Protein AF-A0A6C0DDB7-F1 (afdb_monomer_lite)

Secondary structure (DSSP, 8-state):
-PPPPP---------------------------------SB-TTTTSTT--TTGGG-SSB-----TTS--TT--SB-TTGGGT---SGGG-SSB---GGGSTTTT-SB-TTTTSTT--TTGGG-SSB---------

Foldseek 3Di:
DDDDDDDDDDDDPPPDDDDDDDDDDDDDDPPVPPPPQAPAADPQQPPPVHDPCPPVDSHDNDDPPPPDDDPQAVAADPCLLVVRDPCPPVDSHDNDDLVPPPQFQPAADPQCPPPVHDPCPPSDSHHDPDPPPPDD

pLDDT: mean 71.55, std 15.81, range [41.84, 92.19]

Structure (mmCIF, N/CA/C/O backbone):
data_AF-A0A6C0DDB7-F1
#
_entry.id   AF-A0A6C0DDB7-F1
#
loop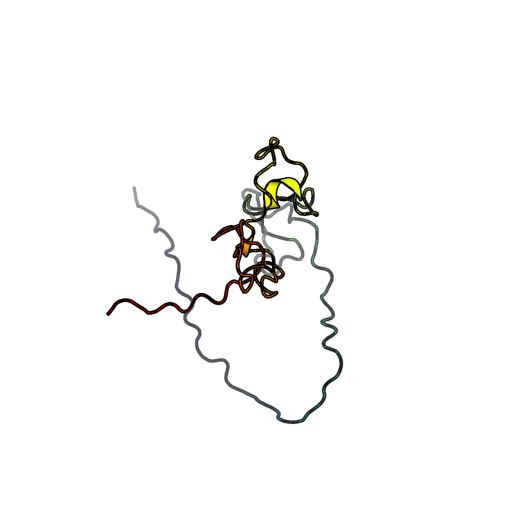_
_atom_site.group_PDB
_atom_site.id
_atom_site.type_symbol
_atom_site.label_atom_id
_atom_site.label_alt_id
_atom_site.label_comp_id
_atom_site.label_asym_id
_atom_site.label_entity_id
_atom_site.label_seq_id
_atom_site.pdbx_PDB_ins_code
_atom_site.Cartn_x
_atom_site.Cartn_y
_atom_site.Cartn_z
_atom_site.occupancy
_atom_site.B_iso_or_equiv
_atom_site.auth_seq_id
_atom_site.auth_comp_id
_atom_site.auth_asym_id
_atom_site.auth_atom_id
_atom_site.pdbx_PDB_model_num
ATOM 1 N N . MET A 1 1 ? 5.239 13.673 -49.899 1.00 48.09 1 MET A N 1
ATOM 2 C CA . MET A 1 1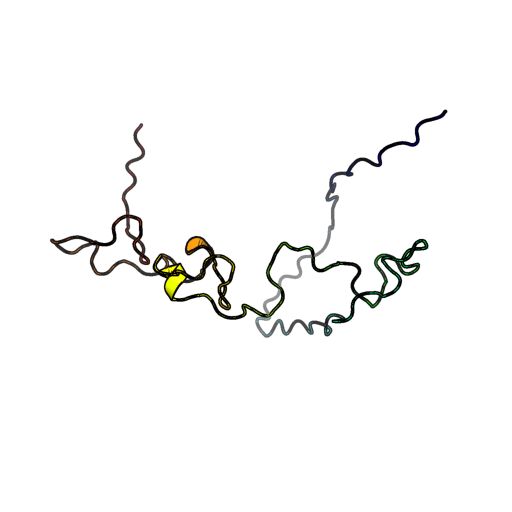 ? 5.575 13.505 -48.469 1.00 48.09 1 MET A CA 1
ATOM 3 C C . MET A 1 1 ? 4.311 13.029 -47.778 1.00 48.09 1 MET A C 1
ATOM 5 O O . MET A 1 1 ? 3.490 13.844 -47.383 1.00 48.09 1 MET A O 1
ATOM 9 N N . SER A 1 2 ? 4.079 11.718 -47.799 1.00 43.31 2 SER A N 1
ATOM 10 C CA . SER A 1 2 ? 2.786 11.128 -47.444 1.00 43.31 2 SER A CA 1
ATOM 11 C C . SER A 1 2 ? 2.835 10.594 -46.019 1.00 43.31 2 SER A C 1
ATOM 13 O O . SER A 1 2 ? 3.618 9.699 -45.710 1.00 43.31 2 SER A O 1
ATOM 15 N N . SER A 1 3 ? 2.016 11.192 -45.163 1.00 48.66 3 SER A N 1
ATOM 16 C CA . SER A 1 3 ? 1.798 10.832 -43.765 1.00 48.66 3 SER A CA 1
ATOM 17 C C . SER A 1 3 ? 1.330 9.380 -43.623 1.00 48.66 3 SER A C 1
ATOM 19 O O . SER A 1 3 ? 0.359 8.978 -44.262 1.00 48.66 3 SER A O 1
ATOM 21 N N . ALA A 1 4 ? 1.985 8.601 -42.759 1.00 50.72 4 ALA A N 1
ATOM 22 C CA . ALA A 1 4 ? 1.504 7.287 -42.331 1.00 50.72 4 ALA A CA 1
ATOM 23 C C . ALA A 1 4 ? 0.579 7.430 -41.099 1.00 50.72 4 ALA A C 1
ATOM 25 O O . ALA A 1 4 ? 0.812 8.307 -40.261 1.00 50.72 4 ALA A O 1
ATOM 26 N N . PRO A 1 5 ? -0.483 6.614 -40.967 1.00 46.81 5 PRO A N 1
ATOM 27 C CA . PRO A 1 5 ? -1.536 6.845 -39.982 1.00 46.81 5 PRO A CA 1
ATOM 28 C C . PRO A 1 5 ? -1.131 6.429 -38.559 1.00 46.81 5 PRO A C 1
ATOM 30 O O . PRO A 1 5 ? -0.554 5.364 -38.338 1.00 46.81 5 PRO A O 1
ATOM 33 N N . ARG A 1 6 ? -1.525 7.243 -37.569 1.00 53.00 6 ARG A N 1
ATOM 34 C CA . ARG A 1 6 ? -1.568 6.851 -36.151 1.00 53.00 6 ARG A CA 1
ATOM 35 C C . ARG A 1 6 ? -2.555 5.693 -35.993 1.00 53.00 6 ARG A C 1
ATOM 37 O O . ARG A 1 6 ? -3.743 5.864 -36.254 1.00 53.00 6 ARG A O 1
ATOM 44 N N . ARG A 1 7 ? -2.087 4.534 -35.523 1.00 54.19 7 ARG A N 1
ATOM 45 C CA . ARG A 1 7 ? -2.983 3.478 -35.034 1.00 54.19 7 ARG A CA 1
ATOM 46 C C . ARG A 1 7 ? -3.637 3.966 -33.743 1.00 54.19 7 ARG A C 1
ATOM 48 O O . ARG A 1 7 ? -2.971 4.183 -32.736 1.00 54.19 7 ARG A O 1
ATOM 55 N N . THR A 1 8 ? -4.937 4.213 -33.826 1.00 52.62 8 THR A N 1
ATOM 56 C CA . THR A 1 8 ? -5.807 4.571 -32.712 1.00 52.62 8 THR A CA 1
ATOM 57 C C . THR A 1 8 ? -6.034 3.361 -31.810 1.00 52.62 8 THR A C 1
ATOM 59 O O . THR A 1 8 ? -6.086 2.218 -32.265 1.00 52.62 8 THR A O 1
ATOM 62 N N . ASN A 1 9 ? -6.152 3.628 -30.511 1.00 52.53 9 ASN A N 1
ATOM 63 C CA . ASN A 1 9 ? -6.447 2.642 -29.481 1.00 52.53 9 ASN A CA 1
ATOM 64 C C . ASN A 1 9 ? -7.860 2.082 -29.724 1.00 52.53 9 ASN A C 1
ATOM 66 O O . ASN A 1 9 ? -8.855 2.780 -29.509 1.00 52.53 9 ASN A O 1
ATOM 70 N N . ALA A 1 10 ? -7.962 0.851 -30.225 1.00 47.03 10 ALA A N 1
ATOM 71 C CA . ALA A 1 10 ? -9.245 0.193 -30.419 1.00 47.03 10 ALA A CA 1
ATOM 72 C C . ALA A 1 10 ? -9.770 -0.288 -29.060 1.00 47.03 10 ALA A C 1
ATOM 74 O O . ALA A 1 10 ? -9.176 -1.146 -28.411 1.00 47.03 10 ALA A O 1
ATOM 75 N N . ARG A 1 11 ? -10.886 0.311 -28.633 1.00 48.03 11 ARG A N 1
ATOM 76 C CA . ARG A 1 11 ? -11.673 -0.082 -27.461 1.00 48.03 11 ARG A CA 1
ATOM 77 C C . ARG A 1 11 ? -11.944 -1.590 -27.478 1.00 48.03 11 ARG A C 1
ATOM 79 O O . ARG A 1 11 ? -12.408 -2.122 -28.486 1.00 48.03 11 ARG A O 1
ATOM 86 N N . HIS A 1 12 ? -11.723 -2.246 -26.339 1.00 50.88 12 HIS A N 1
ATOM 87 C CA . HIS A 1 12 ? -12.228 -3.591 -26.081 1.00 50.88 12 HIS A CA 1
ATOM 88 C C . HIS A 1 12 ? -13.754 -3.602 -26.234 1.00 50.88 12 HIS A C 1
ATOM 90 O O . HIS A 1 12 ? -14.480 -3.048 -25.413 1.00 50.88 12 HIS A O 1
ATOM 96 N N . GLN A 1 13 ? -14.231 -4.244 -27.295 1.00 43.03 13 GLN A N 1
ATOM 97 C CA . GLN A 1 13 ? -15.606 -4.707 -27.410 1.00 43.03 13 GLN A CA 1
ATOM 98 C C . GLN A 1 13 ? -15.628 -6.126 -26.845 1.00 43.03 13 GLN A C 1
ATOM 100 O O . GLN A 1 13 ? -15.265 -7.079 -27.534 1.00 43.03 13 GLN A O 1
ATOM 105 N N . THR A 1 14 ? -15.993 -6.276 -25.571 1.00 58.81 14 THR A N 1
ATOM 106 C CA . THR A 1 14 ? -16.221 -7.591 -24.963 1.00 58.81 14 THR A CA 1
ATOM 107 C C . THR A 1 14 ? -17.498 -8.177 -25.549 1.00 58.81 14 THR A C 1
ATOM 109 O O . THR A 1 14 ? -18.596 -7.942 -25.048 1.00 58.81 14 THR A O 1
ATOM 112 N N . SER A 1 15 ? -17.351 -8.911 -26.646 1.00 50.28 15 SER A N 1
ATOM 113 C CA . SER A 1 15 ? -18.430 -9.691 -27.241 1.00 50.28 15 SER A CA 1
ATOM 114 C C . SER A 1 15 ? -18.341 -11.127 -26.729 1.00 50.28 15 SER A C 1
ATOM 116 O O . SER A 1 15 ? -17.414 -11.851 -27.071 1.00 50.28 15 SER A O 1
ATOM 118 N N . GLY A 1 16 ? -19.298 -11.484 -25.869 1.00 52.59 16 GLY A N 1
ATOM 119 C CA . GLY A 1 16 ? -19.856 -12.825 -25.662 1.00 52.59 16 GLY A CA 1
ATOM 120 C C . GLY A 1 16 ? -18.909 -14.025 -25.583 1.00 52.59 16 GLY A C 1
ATOM 121 O O . GLY A 1 16 ? -18.708 -14.714 -26.577 1.00 52.59 16 GLY A O 1
ATOM 122 N N . PHE A 1 17 ? -18.508 -14.397 -24.364 1.00 55.25 17 PHE A N 1
ATOM 123 C CA . PHE A 1 17 ? -18.284 -15.807 -24.034 1.00 55.25 17 PHE A CA 1
ATOM 124 C C . PHE A 1 17 ? -19.555 -16.359 -23.390 1.00 55.25 17 PHE A C 1
ATOM 126 O O . PHE A 1 17 ? -19.831 -16.136 -22.214 1.00 55.25 17 PHE A O 1
ATOM 133 N N . ASN A 1 18 ? -20.355 -17.042 -24.205 1.00 53.59 18 ASN A N 1
ATOM 134 C CA . ASN A 1 18 ? -21.429 -17.907 -23.740 1.00 53.59 18 ASN A CA 1
ATOM 135 C C . ASN A 1 18 ? -20.852 -19.258 -23.288 1.00 53.59 18 ASN A C 1
ATOM 137 O O . ASN A 1 18 ? -19.970 -19.800 -23.957 1.00 53.59 18 ASN A O 1
ATOM 141 N N . THR A 1 19 ? -21.517 -19.852 -22.287 1.00 50.16 19 THR A N 1
ATOM 142 C CA . THR A 1 19 ? -21.485 -21.282 -21.880 1.00 50.16 19 THR A CA 1
ATOM 143 C C . THR A 1 19 ? -20.321 -21.650 -20.938 1.00 50.16 19 THR A C 1
ATOM 145 O O . THR A 1 19 ? -19.169 -21.425 -21.272 1.00 50.16 19 THR A O 1
ATOM 148 N N . ALA A 1 20 ? -20.484 -22.227 -19.741 1.00 45.38 20 ALA A N 1
ATOM 149 C CA . ALA A 1 20 ? -21.617 -22.837 -19.045 1.00 45.38 20 ALA A CA 1
ATOM 150 C C . ALA A 1 20 ? -21.439 -22.689 -17.518 1.00 45.38 20 ALA A C 1
ATOM 152 O O . ALA A 1 20 ? -20.339 -22.876 -16.999 1.00 45.38 20 ALA A O 1
ATOM 153 N N . HIS A 1 21 ? -22.527 -22.437 -16.788 1.00 50.03 21 HIS A N 1
ATOM 154 C CA . HIS A 1 21 ? -22.589 -22.690 -15.347 1.00 50.03 21 HIS A CA 1
ATOM 155 C C . HIS A 1 21 ? -22.917 -24.173 -15.129 1.00 50.03 21 HIS A C 1
ATOM 157 O O . HIS A 1 21 ? -24.019 -24.612 -15.450 1.00 50.03 21 HIS A O 1
ATOM 163 N N . CYS A 1 22 ? -21.977 -24.937 -14.571 1.00 41.84 22 CYS A N 1
ATOM 164 C CA . CYS A 1 22 ? -22.273 -26.236 -13.971 1.00 41.84 22 CYS A CA 1
ATOM 165 C C . CYS A 1 22 ? -22.403 -26.037 -12.458 1.00 41.84 22 CYS A C 1
ATOM 167 O O . CYS A 1 22 ? -21.465 -25.593 -11.797 1.00 41.84 22 CYS A O 1
ATOM 169 N N . ASN A 1 23 ? -23.599 -26.301 -11.939 1.00 61.56 23 ASN A N 1
ATOM 170 C CA . ASN A 1 23 ? -23.997 -26.029 -10.567 1.00 61.56 23 ASN A CA 1
ATOM 171 C C . ASN A 1 23 ? -23.906 -27.319 -9.739 1.00 61.56 23 ASN A C 1
ATOM 173 O O . ASN A 1 23 ? -24.887 -28.046 -9.621 1.00 61.56 23 ASN A O 1
ATOM 177 N N . THR A 1 24 ? -22.732 -27.612 -9.179 1.00 49.78 24 THR A N 1
ATOM 178 C CA . THR A 1 24 ? -22.566 -28.626 -8.124 1.00 49.78 24 THR A CA 1
ATOM 179 C C . THR A 1 24 ? -21.436 -28.222 -7.184 1.00 49.78 24 THR A C 1
ATOM 181 O O . THR A 1 24 ? -20.305 -27.996 -7.612 1.00 49.78 24 THR A O 1
ATOM 184 N N . CYS A 1 25 ? -21.762 -28.121 -5.896 1.00 49.91 25 CYS A N 1
ATOM 185 C CA . CYS A 1 25 ? -20.853 -27.801 -4.803 1.00 49.91 25 CYS A CA 1
ATOM 186 C C . CYS A 1 25 ? -19.646 -28.752 -4.741 1.00 49.91 25 CYS A C 1
ATOM 188 O O . CYS A 1 25 ? -19.805 -29.940 -4.478 1.00 49.91 25 CYS A O 1
ATOM 190 N N . ALA A 1 26 ? -18.439 -28.200 -4.868 1.00 46.69 26 ALA A N 1
ATOM 191 C CA . ALA A 1 26 ? -17.213 -28.801 -4.351 1.00 46.69 26 ALA A CA 1
ATOM 192 C C . ALA A 1 26 ? -16.263 -27.682 -3.903 1.00 46.69 26 ALA A C 1
ATOM 194 O O . ALA A 1 26 ? -15.511 -27.096 -4.680 1.00 46.69 26 ALA A O 1
ATOM 195 N N . CYS A 1 27 ? -16.346 -27.342 -2.622 1.00 60.25 27 CYS A N 1
ATOM 196 C CA . CYS A 1 27 ? -15.459 -26.413 -1.948 1.00 60.25 27 CYS A CA 1
ATOM 197 C C . CYS A 1 27 ? -14.187 -27.127 -1.478 1.00 60.25 27 CYS A C 1
ATOM 199 O O . CYS A 1 27 ? -14.103 -27.472 -0.312 1.00 60.25 27 CYS A O 1
ATOM 201 N N . VAL A 1 28 ? -13.159 -27.303 -2.315 1.00 48.78 28 VAL A N 1
ATOM 202 C CA . VAL A 1 28 ? -11.791 -27.425 -1.773 1.00 48.78 28 VAL A CA 1
ATOM 203 C C . VAL A 1 28 ? -10.715 -27.140 -2.821 1.00 48.78 28 VAL A C 1
ATOM 205 O O . VAL A 1 28 ? -10.553 -27.866 -3.791 1.00 48.78 28 VAL A O 1
ATOM 208 N N . GLN A 1 29 ? -9.937 -26.094 -2.525 1.00 51.12 29 GLN A N 1
ATOM 209 C CA . GLN A 1 29 ? -8.577 -25.837 -3.007 1.00 51.12 29 GLN A CA 1
ATOM 210 C C . GLN A 1 29 ? -8.436 -25.391 -4.472 1.00 51.12 29 GLN A C 1
ATOM 212 O O . GLN A 1 29 ? -7.957 -26.110 -5.342 1.00 51.12 29 GLN A O 1
ATOM 217 N N . ASN A 1 30 ? -8.685 -24.094 -4.691 1.00 55.00 30 ASN A N 1
ATOM 218 C CA . ASN A 1 30 ? -8.009 -23.320 -5.737 1.00 55.00 30 ASN A CA 1
ATOM 219 C C . ASN A 1 30 ? -6.507 -23.202 -5.406 1.00 55.00 30 ASN A C 1
ATOM 221 O O . ASN A 1 30 ? -5.992 -22.123 -5.110 1.00 55.00 30 ASN A O 1
ATOM 225 N N . VAL A 1 31 ? -5.775 -24.315 -5.472 1.00 55.97 31 VAL A N 1
ATOM 226 C CA . VAL A 1 31 ? -4.343 -24.243 -5.756 1.00 55.97 31 VAL A CA 1
ATOM 227 C C . VAL A 1 31 ? -4.270 -23.938 -7.242 1.00 55.97 31 VAL A C 1
ATOM 229 O O . VAL A 1 31 ? -4.173 -24.824 -8.088 1.00 55.97 31 VAL A O 1
ATOM 232 N N . VAL A 1 32 ? -4.399 -22.654 -7.582 1.00 57.31 32 VAL A N 1
ATOM 233 C CA . VAL A 1 32 ? -3.921 -22.186 -8.874 1.00 57.31 32 VAL A CA 1
ATOM 234 C C . VAL A 1 32 ? -2.469 -22.639 -8.939 1.00 57.31 32 VAL A C 1
ATOM 236 O O . VAL A 1 32 ? -1.609 -22.091 -8.252 1.00 57.31 32 VAL A O 1
ATOM 239 N N . ASN A 1 33 ? -2.202 -23.686 -9.721 1.00 55.88 33 ASN A N 1
ATOM 240 C CA . ASN A 1 33 ? -0.865 -24.018 -10.183 1.00 55.88 33 ASN A CA 1
ATOM 241 C C . ASN A 1 33 ? -0.433 -22.841 -11.053 1.00 55.88 33 ASN A C 1
ATOM 243 O O . ASN A 1 33 ? -0.515 -22.875 -12.282 1.00 55.88 33 ASN A O 1
ATOM 247 N N . ARG A 1 34 ? -0.060 -21.738 -10.396 1.00 55.84 34 ARG A N 1
ATOM 248 C CA . ARG A 1 34 ? 0.525 -20.580 -11.039 1.00 55.84 34 ARG A CA 1
ATOM 249 C C . ARG A 1 34 ? 1.835 -21.101 -11.587 1.00 55.84 34 ARG A C 1
ATOM 251 O O . ARG A 1 34 ? 2.792 -21.293 -10.840 1.00 55.84 34 ARG A O 1
ATOM 258 N N . ARG A 1 35 ? 1.839 -21.394 -12.890 1.00 52.53 35 ARG A N 1
ATOM 259 C CA . ARG A 1 35 ? 3.066 -21.663 -13.633 1.00 52.53 35 ARG A CA 1
ATOM 260 C C . ARG A 1 35 ? 4.063 -20.574 -13.230 1.00 52.53 35 ARG A C 1
ATOM 262 O O . ARG A 1 35 ? 3.663 -19.404 -13.230 1.00 52.53 35 ARG A O 1
ATOM 269 N N . PRO A 1 36 ? 5.294 -20.929 -12.826 1.00 58.84 36 PRO A N 1
ATOM 270 C CA . PRO A 1 36 ? 6.280 -19.939 -12.429 1.00 58.84 36 PRO A CA 1
ATOM 271 C C . PRO A 1 36 ? 6.427 -18.957 -13.584 1.00 58.84 36 PRO A C 1
ATOM 273 O O . PRO A 1 36 ? 6.813 -19.335 -14.691 1.00 58.84 36 PRO A O 1
ATOM 276 N N . GLN A 1 37 ? 6.005 -17.717 -13.340 1.00 56.72 37 GLN A N 1
ATOM 277 C CA . GLN A 1 37 ? 6.028 -16.699 -14.373 1.00 56.72 37 GLN A CA 1
ATOM 278 C C . GLN A 1 37 ? 7.492 -16.463 -14.748 1.00 56.72 37 GLN A C 1
ATOM 280 O O . GLN A 1 37 ? 8.330 -16.362 -13.846 1.00 56.72 37 GLN A O 1
ATOM 285 N N . PRO A 1 38 ? 7.826 -16.393 -16.045 1.00 64.44 38 PRO A N 1
ATOM 286 C CA . PRO A 1 38 ? 9.196 -16.175 -16.476 1.00 64.44 38 PRO A CA 1
ATOM 287 C C . PRO A 1 38 ? 9.706 -14.869 -15.863 1.00 64.44 38 PRO A C 1
ATOM 289 O O . PRO A 1 38 ? 9.154 -13.799 -16.100 1.00 64.44 38 PRO A O 1
ATOM 292 N N . THR A 1 39 ? 10.731 -14.959 -15.019 1.00 66.81 39 THR A N 1
ATOM 293 C CA . THR A 1 39 ? 11.317 -13.798 -14.329 1.00 66.81 39 THR A CA 1
ATOM 294 C C . THR A 1 39 ? 12.245 -12.995 -15.237 1.00 66.81 39 THR A C 1
ATOM 296 O O . THR A 1 39 ? 12.557 -11.848 -14.937 1.00 66.81 39 THR A O 1
ATOM 299 N N . ALA A 1 40 ? 12.670 -13.586 -16.355 1.00 81.50 40 ALA A N 1
ATOM 300 C CA . ALA A 1 40 ? 13.571 -12.971 -17.314 1.00 81.50 40 ALA A CA 1
ATOM 301 C C . ALA A 1 40 ? 12.815 -12.139 -18.365 1.00 81.50 40 ALA A C 1
ATOM 303 O O . ALA A 1 40 ? 11.835 -12.593 -18.967 1.00 81.50 40 ALA A O 1
ATOM 304 N N . VAL A 1 41 ? 13.325 -10.931 -18.605 1.00 84.38 41 VAL A N 1
ATOM 305 C CA . VAL A 1 41 ? 12.881 -10.023 -19.670 1.00 84.38 41 VAL A CA 1
ATOM 306 C C . VAL A 1 41 ? 13.418 -10.512 -21.018 1.00 84.38 41 VAL A C 1
ATOM 308 O O . VAL A 1 41 ? 14.533 -11.030 -21.117 1.00 84.38 41 VAL A O 1
ATOM 311 N N . CYS A 1 42 ? 12.624 -10.372 -22.077 1.00 87.81 42 CYS A N 1
ATOM 312 C CA . CYS A 1 42 ? 13.015 -10.763 -23.424 1.00 87.81 42 CYS A CA 1
ATOM 313 C C . CYS A 1 42 ? 14.114 -9.843 -23.963 1.00 87.81 42 CYS A C 1
ATOM 315 O O . CYS A 1 42 ? 13.875 -8.677 -24.274 1.00 87.81 42 CYS A O 1
ATOM 317 N N . LYS A 1 43 ? 15.310 -10.398 -24.175 1.00 87.56 43 LYS A N 1
ATOM 318 C CA . LYS A 1 43 ? 16.456 -9.665 -24.740 1.00 87.56 43 LYS A CA 1
ATOM 319 C C . LYS A 1 43 ? 16.217 -9.077 -26.136 1.00 87.56 43 LYS A C 1
ATOM 321 O O . LYS A 1 43 ? 16.879 -8.118 -26.505 1.00 87.56 43 LYS A O 1
ATOM 326 N N . TYR A 1 44 ? 15.300 -9.653 -26.915 1.00 89.38 44 TYR A N 1
ATOM 327 C CA . TYR A 1 44 ? 15.041 -9.231 -28.296 1.00 89.38 44 TYR A CA 1
ATOM 328 C C . TYR A 1 44 ? 13.911 -8.208 -28.417 1.00 89.38 44 TYR A C 1
ATOM 330 O O . TYR A 1 44 ? 13.785 -7.573 -29.459 1.00 89.38 44 TYR A O 1
ATOM 338 N N . PHE A 1 45 ? 13.104 -8.022 -27.368 1.00 86.44 45 PHE A N 1
ATOM 339 C CA . PHE A 1 45 ? 11.924 -7.159 -27.416 1.00 86.44 45 PHE A CA 1
ATOM 340 C C . PHE A 1 45 ? 12.259 -5.697 -27.744 1.00 86.44 45 PHE A C 1
ATOM 342 O O . PHE A 1 45 ? 11.560 -5.091 -28.545 1.00 86.44 45 PHE A O 1
ATOM 349 N N . GLN A 1 46 ? 13.364 -5.172 -27.208 1.00 81.44 46 GLN A N 1
ATOM 350 C CA . GLN A 1 46 ? 13.820 -3.792 -27.437 1.00 81.44 46 GLN A CA 1
ATOM 351 C C . GLN A 1 46 ? 14.813 -3.642 -28.601 1.00 81.44 46 GLN A C 1
ATOM 353 O O . GLN A 1 46 ? 15.415 -2.585 -28.768 1.00 81.44 46 GLN A O 1
ATOM 358 N N . THR A 1 47 ? 15.058 -4.699 -29.376 1.00 85.69 47 THR A N 1
ATOM 359 C CA . THR A 1 47 ? 15.947 -4.585 -30.541 1.00 85.69 47 THR A CA 1
ATOM 360 C C . THR A 1 47 ? 15.216 -3.902 -31.693 1.00 85.69 47 THR A C 1
ATOM 362 O O . THR A 1 47 ? 13.992 -3.945 -31.749 1.00 85.69 47 THR A O 1
ATOM 365 N N . GLU A 1 48 ? 15.949 -3.318 -32.643 1.00 82.06 48 GLU A N 1
ATOM 366 C CA . GLU A 1 48 ? 15.373 -2.657 -33.831 1.00 82.06 48 GLU A CA 1
ATOM 367 C C . GLU A 1 48 ? 14.397 -3.564 -34.610 1.00 82.06 48 GLU A C 1
ATOM 369 O O . GLU A 1 48 ? 13.421 -3.098 -35.188 1.00 82.06 48 GLU A O 1
ATOM 374 N N . ASN A 1 49 ? 14.617 -4.881 -34.547 1.00 84.50 49 ASN A N 1
ATOM 375 C CA . ASN A 1 49 ? 13.774 -5.896 -35.181 1.00 84.50 49 ASN A CA 1
ATOM 376 C C . ASN A 1 49 ? 12.662 -6.459 -34.271 1.00 84.50 49 ASN A C 1
ATOM 378 O O . ASN A 1 49 ? 11.862 -7.278 -34.726 1.00 84.50 49 ASN A O 1
ATOM 382 N N . GLY A 1 50 ? 12.620 -6.061 -32.996 1.00 87.00 50 GLY A N 1
ATOM 383 C CA . GLY A 1 50 ? 11.661 -6.524 -31.995 1.00 87.00 50 GLY A CA 1
ATOM 384 C C . GLY A 1 50 ? 11.712 -8.030 -31.699 1.00 87.00 50 GLY A C 1
ATOM 385 O O . GLY A 1 50 ? 12.486 -8.806 -32.268 1.00 87.00 50 GLY A O 1
ATOM 386 N N . CYS A 1 51 ? 10.856 -8.482 -30.777 1.00 91.31 51 CYS A N 1
ATOM 387 C CA . CYS A 1 51 ? 10.689 -9.911 -30.535 1.00 91.31 51 CYS A CA 1
ATOM 388 C C . CYS A 1 51 ? 9.749 -10.530 -31.576 1.00 91.31 51 CYS A C 1
ATOM 390 O O . CYS A 1 51 ? 8.571 -10.188 -31.649 1.00 91.31 51 CYS A O 1
ATOM 392 N N . ARG A 1 52 ? 10.246 -11.526 -32.313 1.00 89.62 52 ARG A N 1
ATOM 393 C CA . ARG A 1 52 ? 9.466 -12.263 -33.323 1.00 89.62 52 ARG A CA 1
ATOM 394 C C . ARG A 1 52 ? 8.384 -13.171 -32.730 1.00 89.62 52 ARG A C 1
ATOM 396 O O . ARG A 1 52 ? 7.500 -13.607 -33.455 1.00 89.62 52 ARG A O 1
ATOM 403 N N . ASN A 1 53 ? 8.453 -13.462 -31.431 1.00 84.88 53 ASN A N 1
ATOM 404 C CA . ASN A 1 53 ? 7.522 -14.360 -30.748 1.00 84.88 53 ASN A CA 1
ATOM 405 C C . ASN A 1 53 ? 6.239 -13.658 -30.266 1.00 84.88 53 ASN A C 1
ATOM 407 O O . ASN A 1 53 ? 5.340 -14.348 -29.788 1.00 84.88 53 ASN A O 1
ATOM 411 N N . GLY A 1 54 ? 6.147 -12.323 -30.372 1.00 78.12 54 GLY A N 1
ATOM 412 C CA . GLY A 1 54 ? 4.957 -11.554 -29.984 1.00 78.12 54 GLY A CA 1
ATOM 413 C C . GLY A 1 54 ? 4.457 -11.889 -28.573 1.00 78.12 54 GLY A C 1
ATOM 414 O O . GLY A 1 54 ? 5.256 -12.126 -27.666 1.00 78.12 54 GLY A O 1
ATOM 415 N N . ASP A 1 55 ? 3.139 -11.973 -28.401 1.00 79.31 55 ASP A N 1
ATOM 416 C CA . ASP A 1 55 ? 2.474 -12.340 -27.137 1.00 79.31 55 ASP A CA 1
ATOM 417 C C . ASP A 1 55 ? 2.696 -13.803 -26.718 1.00 79.31 55 ASP A C 1
ATOM 419 O O . ASP A 1 55 ? 2.428 -14.187 -25.583 1.00 79.31 55 ASP A O 1
ATOM 423 N N . SER A 1 56 ? 3.215 -14.636 -27.624 1.00 80.94 56 SER A N 1
ATOM 424 C CA . SER A 1 56 ? 3.587 -16.029 -27.340 1.00 80.94 56 SER A CA 1
ATOM 425 C C . SER A 1 56 ? 5.030 -16.168 -26.844 1.00 80.94 56 SER A C 1
ATOM 427 O O . SER A 1 56 ? 5.555 -17.279 -26.725 1.00 80.94 56 SER A O 1
ATOM 429 N N . CYS A 1 57 ? 5.717 -15.056 -26.576 1.00 83.75 57 CYS A N 1
ATOM 430 C CA . CYS A 1 57 ? 7.073 -15.093 -26.061 1.00 83.75 57 CYS A CA 1
ATOM 431 C C . CYS A 1 57 ? 7.121 -15.693 -24.650 1.00 83.75 57 CYS A C 1
ATOM 433 O O . CYS A 1 57 ? 6.390 -15.298 -23.747 1.00 83.75 57 CYS A O 1
ATOM 435 N N . ARG A 1 58 ? 8.057 -16.625 -24.434 1.00 83.75 58 ARG A N 1
ATOM 436 C CA . ARG A 1 58 ? 8.315 -17.232 -23.116 1.00 83.75 58 ARG A CA 1
ATOM 437 C C . ARG A 1 58 ? 8.941 -16.250 -22.116 1.00 83.75 58 ARG A C 1
ATOM 439 O O . ARG A 1 58 ? 9.123 -16.605 -20.959 1.00 83.75 58 ARG A O 1
ATOM 446 N N . PHE A 1 59 ? 9.336 -15.059 -22.548 1.00 85.12 59 PHE A N 1
ATOM 447 C CA . PHE A 1 59 ? 10.012 -14.054 -21.731 1.00 85.12 59 PHE A CA 1
ATOM 448 C C . PHE A 1 59 ? 9.160 -12.786 -21.661 1.00 85.12 59 PHE A C 1
ATOM 450 O O . PHE A 1 59 ? 8.398 -12.512 -22.584 1.00 85.12 59 PHE A O 1
ATOM 457 N N . LYS A 1 60 ? 9.293 -11.998 -20.588 1.00 83.31 60 LYS A N 1
ATOM 458 C CA . LYS A 1 60 ? 8.472 -10.790 -20.408 1.00 83.31 60 LYS A CA 1
ATOM 459 C C . LYS A 1 60 ? 8.820 -9.714 -21.438 1.00 83.31 60 LYS A C 1
ATOM 461 O O . LYS A 1 60 ? 10.000 -9.445 -21.666 1.00 83.31 60 LYS A O 1
ATOM 466 N N . HIS A 1 61 ? 7.798 -9.118 -22.046 1.00 83.44 61 HIS A N 1
ATOM 467 C CA . HIS A 1 61 ? 7.907 -7.959 -22.944 1.00 83.44 61 HIS A CA 1
ATOM 468 C C . HIS A 1 61 ? 7.624 -6.636 -22.232 1.00 83.44 61 HIS A C 1
ATOM 470 O O . HIS A 1 61 ? 7.787 -5.571 -22.809 1.00 83.44 61 HIS A O 1
ATOM 476 N N . ASP A 1 62 ? 7.278 -6.690 -20.953 1.00 76.06 62 ASP A N 1
ATOM 477 C CA . ASP A 1 62 ? 7.169 -5.507 -20.122 1.00 76.06 62 ASP A CA 1
ATOM 478 C C . ASP A 1 62 ? 8.567 -5.118 -19.643 1.00 76.06 62 ASP A C 1
ATOM 480 O O . ASP A 1 62 ? 9.253 -5.882 -18.951 1.00 76.06 62 ASP A O 1
ATOM 484 N N . LEU A 1 63 ? 8.995 -3.912 -20.007 1.00 64.69 63 LEU A N 1
ATOM 485 C CA . LEU A 1 63 ? 9.968 -3.211 -19.181 1.00 64.69 63 LEU A CA 1
ATOM 486 C C . LEU A 1 63 ? 9.328 -3.030 -17.802 1.00 64.69 63 LEU A C 1
ATOM 488 O O . LEU A 1 63 ? 8.102 -2.897 -17.737 1.00 64.69 63 LEU A O 1
ATOM 492 N N . PRO A 1 64 ? 10.098 -3.026 -16.701 1.00 58.19 64 PRO A N 1
ATOM 493 C CA . PRO A 1 64 ? 9.590 -2.448 -15.472 1.00 58.19 64 PRO A CA 1
ATOM 494 C C . PRO A 1 64 ? 9.293 -0.982 -15.793 1.00 58.19 64 PRO A C 1
ATOM 496 O O . PRO A 1 64 ? 10.180 -0.142 -15.731 1.00 58.19 64 PRO A O 1
ATOM 499 N N . GLN A 1 65 ? 8.071 -0.700 -16.247 1.00 54.19 65 GLN A N 1
ATOM 500 C CA . GLN A 1 65 ? 7.562 0.651 -16.292 1.00 54.19 65 GLN A CA 1
ATOM 501 C C . GLN A 1 65 ? 7.672 1.141 -14.863 1.00 54.19 65 GLN A C 1
ATOM 503 O O . GLN A 1 65 ? 7.305 0.435 -13.920 1.00 54.19 65 GLN A O 1
ATOM 508 N N . ASP A 1 66 ? 8.262 2.311 -14.734 1.00 55.47 66 ASP A N 1
ATOM 509 C CA . ASP A 1 66 ? 8.593 3.014 -13.510 1.00 55.47 66 ASP A CA 1
ATOM 510 C C . ASP A 1 66 ? 7.295 3.475 -12.822 1.00 55.47 66 ASP A C 1
ATOM 512 O O . ASP A 1 66 ? 7.045 4.659 -12.632 1.00 55.47 66 ASP A O 1
ATOM 516 N N . THR A 1 67 ? 6.395 2.539 -12.526 1.00 54.72 67 THR A N 1
ATOM 517 C CA . THR A 1 67 ? 5.072 2.790 -11.953 1.00 54.72 67 THR A CA 1
ATOM 518 C C . THR A 1 67 ? 4.746 1.896 -10.769 1.00 54.72 67 THR A C 1
ATOM 520 O O . THR A 1 67 ? 3.700 2.081 -10.162 1.00 54.72 67 THR A O 1
ATOM 523 N N . ASP A 1 68 ? 5.652 1.019 -10.344 1.00 56.66 68 ASP A N 1
ATOM 524 C CA . ASP A 1 68 ? 5.792 0.730 -8.920 1.00 56.66 68 ASP A CA 1
ATOM 525 C C . ASP A 1 68 ? 7.184 0.178 -8.638 1.00 56.66 68 ASP A C 1
ATOM 527 O O . ASP A 1 68 ? 7.750 -0.582 -9.425 1.00 56.66 68 ASP A O 1
ATOM 531 N N . SER A 1 69 ? 7.733 0.609 -7.507 1.00 55.62 69 SER A N 1
ATOM 532 C CA . SER A 1 69 ? 9.069 0.289 -7.031 1.00 55.62 69 SER A CA 1
ATOM 533 C C . SER A 1 69 ? 9.412 -1.170 -7.301 1.00 55.62 69 SER A C 1
ATOM 535 O O . SER A 1 69 ? 8.782 -2.088 -6.771 1.00 55.62 69 SER A O 1
ATOM 537 N N . GLY A 1 70 ? 10.502 -1.371 -8.043 1.00 49.12 70 GLY A N 1
ATOM 538 C CA . GLY A 1 70 ? 11.219 -2.629 -8.005 1.00 49.12 70 GLY A CA 1
ATOM 539 C C . GLY A 1 70 ? 11.393 -3.092 -6.557 1.00 49.12 70 GLY A C 1
ATOM 540 O O . GLY A 1 70 ? 11.359 -2.313 -5.603 1.00 49.12 70 GLY A O 1
ATOM 541 N N . ASN A 1 71 ? 11.512 -4.401 -6.424 1.00 55.38 71 ASN A N 1
ATOM 542 C CA . ASN A 1 71 ? 11.372 -5.231 -5.233 1.00 55.38 71 ASN A CA 1
ATOM 543 C C . ASN A 1 71 ? 12.333 -4.920 -4.045 1.00 55.38 71 ASN A C 1
ATOM 545 O O . ASN A 1 71 ? 12.657 -5.811 -3.266 1.00 55.38 71 ASN A O 1
ATOM 549 N N . TYR A 1 72 ? 12.814 -3.683 -3.900 1.00 54.25 72 TYR A N 1
ATOM 550 C CA . TYR A 1 72 ? 13.715 -3.153 -2.871 1.00 54.25 72 TYR A CA 1
ATOM 551 C C . TYR A 1 72 ? 12.969 -2.493 -1.698 1.00 54.25 72 TYR A C 1
ATOM 553 O O . TYR A 1 72 ? 13.565 -2.257 -0.653 1.00 54.25 72 TYR A O 1
ATOM 561 N N . ARG A 1 73 ? 11.662 -2.235 -1.834 1.00 65.88 73 ARG A N 1
ATOM 562 C CA . ARG A 1 73 ? 10.807 -1.661 -0.782 1.00 65.88 73 ARG A CA 1
ATOM 563 C C . ARG A 1 73 ? 9.704 -2.641 -0.379 1.00 65.88 73 ARG A C 1
ATOM 565 O O . ARG A 1 73 ? 8.529 -2.327 -0.439 1.00 65.88 73 ARG A O 1
ATOM 572 N N . THR A 1 74 ? 10.050 -3.867 0.006 1.00 68.88 74 THR A N 1
ATOM 573 C CA . THR A 1 74 ? 9.056 -4.924 0.313 1.00 68.88 74 THR A CA 1
ATOM 574 C C . THR A 1 74 ? 8.240 -4.670 1.584 1.00 68.88 74 THR A C 1
ATOM 576 O O . THR A 1 74 ? 7.199 -5.293 1.785 1.00 68.88 74 THR A O 1
ATOM 579 N N . LYS A 1 75 ? 8.711 -3.772 2.458 1.00 81.25 75 LYS A N 1
ATOM 580 C CA . LYS A 1 75 ? 8.069 -3.439 3.733 1.00 81.25 75 LYS A CA 1
ATOM 581 C C . LYS A 1 75 ? 7.583 -1.990 3.731 1.00 81.25 75 LYS A C 1
ATOM 583 O O . LYS A 1 75 ? 8.352 -1.110 3.334 1.00 81.25 75 LYS A O 1
ATOM 588 N N . PRO A 1 76 ? 6.369 -1.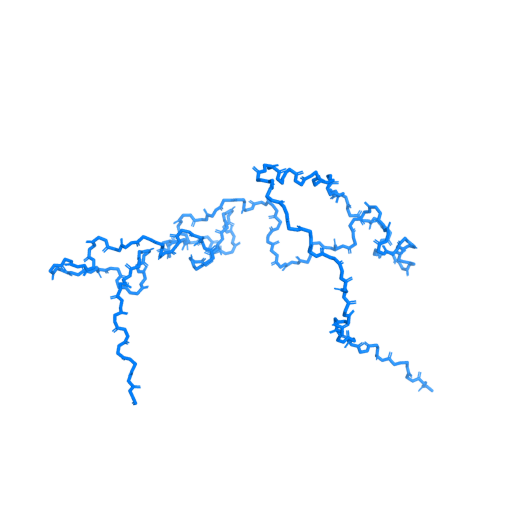718 4.238 1.00 82.88 76 PRO A N 1
ATOM 589 C CA . PRO A 1 76 ? 5.874 -0.358 4.366 1.00 82.88 76 PRO A CA 1
ATOM 590 C C . PRO A 1 76 ? 6.662 0.420 5.426 1.00 82.88 76 PRO A C 1
ATOM 592 O O . PRO A 1 76 ? 7.081 -0.119 6.455 1.00 82.88 76 PRO A O 1
ATOM 595 N N . CYS A 1 77 ? 6.838 1.715 5.193 1.00 86.69 77 CYS A N 1
ATOM 596 C CA . CYS A 1 77 ? 7.513 2.618 6.108 1.00 86.69 77 CYS A CA 1
ATOM 597 C C . CYS A 1 77 ? 6.598 2.964 7.284 1.00 86.69 77 CYS A C 1
ATOM 599 O O . CYS A 1 77 ? 5.632 3.717 7.153 1.00 86.69 77 CYS A O 1
ATOM 601 N N . LYS A 1 78 ? 6.939 2.464 8.475 1.00 84.94 78 LYS A N 1
ATOM 602 C CA . LYS A 1 78 ? 6.205 2.763 9.717 1.00 84.94 78 LYS A CA 1
ATOM 603 C C . LYS A 1 78 ? 6.150 4.260 10.053 1.00 84.94 78 LYS A C 1
ATOM 605 O O . LYS A 1 78 ? 5.193 4.704 10.675 1.00 84.94 78 LYS A O 1
ATOM 610 N N . TYR A 1 79 ? 7.171 5.026 9.658 1.00 87.75 79 TYR A N 1
ATOM 611 C CA . TYR A 1 79 ? 7.245 6.467 9.916 1.00 87.75 79 TYR A CA 1
ATOM 612 C C . TYR A 1 79 ? 6.386 7.254 8.930 1.00 87.75 79 TYR A C 1
ATOM 614 O O . TYR A 1 79 ? 5.709 8.192 9.331 1.00 87.75 79 TYR A O 1
ATOM 622 N N . PHE A 1 80 ? 6.348 6.839 7.662 1.00 86.88 80 PHE A N 1
ATOM 623 C CA . PHE A 1 80 ? 5.499 7.471 6.652 1.00 86.88 80 PHE A CA 1
ATOM 624 C C . PHE A 1 80 ? 4.021 7.276 6.975 1.00 86.88 80 PHE A C 1
ATOM 626 O O . PHE A 1 80 ? 3.255 8.229 6.932 1.00 86.88 80 PHE A O 1
ATOM 633 N N . GLN A 1 81 ? 3.645 6.081 7.443 1.00 82.25 81 GLN A N 1
ATOM 634 C CA . GLN A 1 81 ? 2.288 5.809 7.929 1.00 82.25 81 GLN A CA 1
ATOM 635 C C . GLN A 1 81 ? 1.850 6.712 9.094 1.00 82.25 81 GLN A C 1
ATOM 637 O O . GLN A 1 81 ? 0.656 6.823 9.355 1.00 82.25 81 GLN A O 1
ATOM 642 N N . ARG A 1 82 ? 2.798 7.324 9.811 1.00 80.50 82 ARG A N 1
ATOM 643 C CA . ARG A 1 82 ? 2.539 8.282 10.895 1.00 80.50 82 ARG A CA 1
ATOM 644 C C . ARG A 1 82 ? 2.712 9.744 10.458 1.00 80.50 82 ARG A C 1
ATOM 646 O O . ARG A 1 82 ? 2.453 10.636 11.253 1.00 80.50 82 ARG A O 1
ATOM 653 N N . GLY A 1 83 ? 3.152 9.994 9.223 1.00 83.50 83 GLY A N 1
ATOM 654 C CA . GLY A 1 83 ? 3.504 11.332 8.734 1.00 83.50 83 GLY A CA 1
ATOM 655 C C . GLY A 1 83 ? 4.837 11.871 9.269 1.00 83.50 83 GLY A C 1
ATOM 656 O O . GLY A 1 83 ? 5.087 13.066 9.195 1.00 83.50 83 GLY A O 1
ATOM 657 N N . GLU A 1 84 ? 5.700 11.009 9.813 1.00 86.38 84 GLU A N 1
ATOM 658 C CA . GLU A 1 84 ? 6.950 11.387 10.494 1.00 86.38 84 GLU A CA 1
ATOM 659 C C . GLU A 1 84 ? 8.209 10.965 9.715 1.00 86.38 84 GLU A C 1
ATOM 661 O O . GLU A 1 84 ? 9.330 11.061 10.221 1.00 86.38 84 GLU A O 1
ATOM 666 N N . CYS A 1 85 ? 8.058 10.447 8.491 1.00 89.69 85 CYS A N 1
ATOM 667 C CA . CYS A 1 85 ? 9.211 10.068 7.679 1.00 89.69 85 CYS A CA 1
ATOM 668 C C . CYS A 1 85 ? 9.935 11.309 7.147 1.00 89.69 85 CYS A C 1
ATOM 670 O O . CYS A 1 85 ? 9.329 12.147 6.488 1.00 89.69 85 CYS A O 1
ATOM 672 N N . ARG A 1 86 ? 11.248 11.385 7.384 1.00 92.19 86 ARG A N 1
ATOM 673 C CA . ARG A 1 86 ? 12.118 12.465 6.888 1.00 92.19 86 ARG A CA 1
ATOM 674 C C . ARG A 1 86 ? 12.916 12.080 5.643 1.00 92.19 86 ARG A C 1
ATOM 676 O O . ARG A 1 86 ? 13.555 12.932 5.048 1.00 92.19 86 ARG A O 1
ATOM 683 N N . ASN A 1 87 ? 12.885 10.803 5.267 1.00 85.88 87 ASN A N 1
ATOM 684 C CA . ASN A 1 87 ? 13.675 10.257 4.165 1.00 85.88 87 ASN A CA 1
ATOM 685 C C . ASN A 1 87 ? 13.031 10.486 2.790 1.00 85.88 87 ASN A C 1
ATOM 687 O O . ASN A 1 87 ? 13.650 10.135 1.794 1.00 85.88 87 ASN A O 1
ATOM 691 N N . GLY A 1 88 ? 11.803 11.019 2.735 1.00 83.19 88 GLY A N 1
ATOM 692 C CA . GLY A 1 88 ? 11.099 11.296 1.480 1.00 83.19 88 GLY A CA 1
ATOM 693 C C . GLY A 1 88 ? 11.134 10.109 0.515 1.00 83.19 88 GLY A C 1
ATOM 694 O O . GLY A 1 88 ? 10.962 8.958 0.920 1.00 83.19 88 GLY A O 1
ATOM 695 N N . ASP A 1 89 ? 11.415 10.390 -0.749 1.00 81.06 89 ASP A N 1
ATOM 696 C CA . ASP A 1 89 ? 11.529 9.390 -1.814 1.00 81.06 89 ASP A CA 1
ATOM 697 C C . ASP A 1 89 ? 12.811 8.547 -1.745 1.00 81.06 89 ASP A C 1
ATOM 699 O O . ASP A 1 89 ? 12.892 7.490 -2.370 1.00 81.06 89 ASP A O 1
ATOM 703 N N . GLU A 1 90 ? 13.796 8.948 -0.940 1.00 82.69 90 GLU A N 1
ATOM 704 C CA . GLU A 1 90 ? 15.010 8.167 -0.672 1.00 82.69 90 GLU A CA 1
ATOM 705 C C . GLU A 1 90 ? 14.788 7.102 0.413 1.00 82.69 90 GLU A C 1
ATOM 707 O O . GLU A 1 90 ? 15.700 6.349 0.767 1.00 82.69 90 GLU A O 1
ATOM 712 N N . CYS A 1 91 ? 13.571 6.996 0.961 1.00 84.94 91 CYS A N 1
ATOM 713 C CA . CYS A 1 91 ? 13.271 5.966 1.940 1.00 84.94 91 CYS A CA 1
ATOM 714 C C . CYS A 1 91 ? 13.449 4.563 1.338 1.00 84.94 91 CYS A C 1
ATOM 716 O O . CYS A 1 91 ? 12.938 4.226 0.264 1.00 84.94 91 CYS A O 1
ATOM 718 N N . THR A 1 92 ? 14.152 3.709 2.082 1.00 84.00 92 THR A N 1
ATOM 719 C CA . THR A 1 92 ? 14.345 2.288 1.756 1.00 84.00 92 THR A CA 1
ATOM 720 C C . THR A 1 92 ? 13.091 1.450 2.016 1.00 84.00 92 THR A C 1
ATOM 722 O O . THR A 1 92 ? 13.021 0.286 1.626 1.00 84.00 92 THR A O 1
ATOM 725 N N . TYR A 1 93 ? 12.085 2.036 2.666 1.00 85.06 93 TYR A N 1
ATOM 726 C CA . TYR A 1 93 ? 10.787 1.431 2.931 1.00 85.06 93 TYR A CA 1
ATOM 727 C C . TYR A 1 93 ? 9.715 2.035 2.023 1.00 85.06 93 TYR A C 1
ATOM 729 O O . TYR A 1 93 ? 9.846 3.154 1.534 1.00 85.06 93 TYR A O 1
ATOM 737 N N . ARG A 1 94 ? 8.629 1.295 1.806 1.00 84.25 94 ARG A N 1
ATOM 738 C CA . ARG A 1 94 ? 7.562 1.689 0.883 1.00 84.25 94 ARG A CA 1
ATOM 739 C C . ARG A 1 94 ? 6.661 2.768 1.491 1.00 84.25 94 ARG A C 1
ATOM 741 O O . ARG A 1 94 ? 6.223 2.643 2.637 1.00 84.25 94 ARG A O 1
ATOM 748 N N . HIS A 1 95 ? 6.416 3.838 0.743 1.00 86.12 95 HIS A N 1
ATOM 749 C CA . HIS A 1 95 ? 5.547 4.953 1.129 1.00 86.12 95 HIS A CA 1
ATOM 750 C C . HIS A 1 95 ? 4.168 4.771 0.501 1.00 86.12 95 HIS A C 1
ATOM 752 O O . HIS A 1 95 ? 3.790 5.458 -0.438 1.00 86.12 95 HIS A O 1
ATOM 758 N N . ASP A 1 96 ? 3.435 3.785 1.003 1.00 80.00 96 ASP A N 1
ATOM 759 C CA . ASP A 1 96 ? 2.064 3.542 0.579 1.00 80.00 96 ASP A CA 1
ATOM 760 C C . ASP A 1 96 ? 1.110 4.529 1.272 1.00 80.00 96 ASP A C 1
ATOM 762 O O . ASP A 1 96 ? 1.216 4.701 2.497 1.00 80.00 96 ASP A O 1
ATOM 766 N N . PRO A 1 97 ? 0.161 5.153 0.547 1.00 74.12 97 PRO A N 1
ATOM 767 C CA . PRO A 1 97 ? -0.880 5.949 1.181 1.00 74.12 97 PRO A CA 1
ATOM 768 C C . PRO A 1 97 ? -1.670 5.064 2.157 1.00 74.12 97 PRO A C 1
ATOM 770 O O . PRO A 1 97 ? -1.905 3.888 1.859 1.00 74.12 97 PRO A O 1
ATOM 773 N N . PRO A 1 98 ? -2.084 5.579 3.329 1.00 71.00 98 PRO A N 1
ATOM 774 C CA . PRO A 1 98 ? -2.751 4.774 4.350 1.00 71.00 98 PRO A CA 1
ATOM 775 C C . PRO A 1 98 ? -3.996 4.050 3.814 1.00 71.00 98 PRO A C 1
ATOM 777 O O . PRO A 1 98 ? -4.227 2.912 4.204 1.00 71.00 98 PRO A O 1
ATOM 780 N N . GLU A 1 99 ? -4.719 4.642 2.860 1.00 72.69 99 GLU A N 1
ATOM 781 C CA . GLU A 1 99 ? -5.893 4.054 2.190 1.00 72.69 99 GLU A CA 1
ATOM 782 C C . GLU A 1 99 ? -5.595 2.760 1.420 1.00 72.69 99 GLU A C 1
ATOM 784 O O . GLU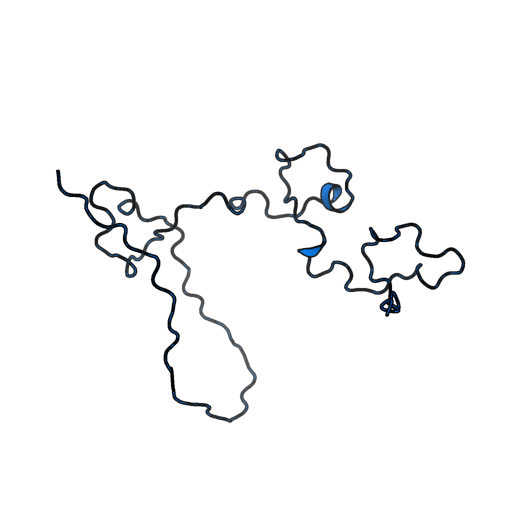 A 1 99 ? -6.458 1.897 1.296 1.00 72.69 99 GLU A O 1
ATOM 789 N N . SER A 1 100 ? -4.365 2.582 0.937 1.00 73.81 100 SER A N 1
ATOM 790 C CA . SER A 1 100 ? -3.957 1.353 0.244 1.00 73.81 100 SER A CA 1
ATOM 791 C C . SER A 1 100 ? -3.668 0.190 1.202 1.00 73.81 100 SER A C 1
ATOM 793 O O . SER A 1 100 ? -3.509 -0.953 0.771 1.00 73.81 100 SER A O 1
ATOM 795 N N . ASN A 1 101 ? -3.598 0.456 2.513 1.00 74.19 101 ASN A N 1
ATOM 796 C CA . ASN A 1 101 ? -3.413 -0.581 3.514 1.00 74.19 101 ASN A CA 1
ATOM 797 C C . ASN A 1 101 ? -4.768 -1.250 3.818 1.00 74.19 101 ASN A C 1
ATOM 799 O O . ASN A 1 101 ? -5.640 -0.598 4.391 1.00 74.19 101 ASN A O 1
ATOM 803 N N . PRO A 1 102 ? -4.940 -2.560 3.557 1.00 73.81 102 PRO A N 1
ATOM 804 C CA . PRO A 1 102 ? -6.203 -3.262 3.793 1.00 73.81 102 PRO A CA 1
ATOM 805 C C . PRO A 1 102 ? -6.619 -3.318 5.270 1.00 73.81 102 PRO A C 1
ATOM 807 O O . PRO A 1 102 ? -7.733 -3.725 5.570 1.00 73.81 102 PRO A O 1
ATOM 810 N N . GLN A 1 103 ? -5.748 -2.932 6.208 1.00 79.50 103 GLN A N 1
ATOM 811 C CA . GLN A 1 103 ? -6.078 -2.781 7.625 1.00 79.50 103 GLN A CA 1
ATOM 812 C C . GLN A 1 103 ? -6.464 -1.347 8.029 1.00 79.50 1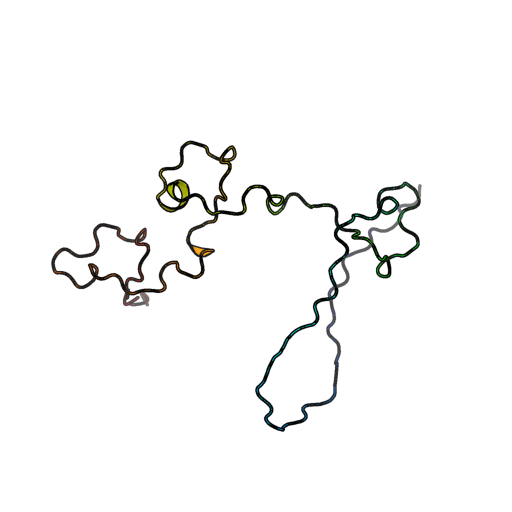03 GLN A C 1
ATOM 814 O O . GLN A 1 103 ? -6.884 -1.152 9.174 1.00 79.50 103 GLN A O 1
ATOM 819 N N . TYR A 1 104 ? -6.317 -0.344 7.161 1.00 83.44 104 TYR A N 1
ATOM 820 C CA . TYR A 1 104 ? -6.633 1.048 7.486 1.00 83.44 104 TYR A CA 1
ATOM 821 C C . TYR A 1 104 ? -8.142 1.253 7.636 1.00 83.44 104 TYR A C 1
ATOM 823 O O . TYR A 1 104 ? -8.920 0.753 6.832 1.00 83.44 104 TYR A O 1
ATOM 831 N N . ARG A 1 105 ? -8.556 1.927 8.721 1.00 83.38 105 ARG A N 1
ATOM 832 C CA . ARG A 1 105 ? -9.966 2.176 9.080 1.00 83.38 105 ARG A CA 1
ATOM 833 C C . ARG A 1 105 ? -10.864 0.924 9.080 1.00 83.38 105 ARG A C 1
ATOM 835 O O . ARG A 1 105 ? -12.074 1.013 8.941 1.00 83.38 105 ARG A O 1
ATOM 842 N N . THR A 1 106 ? -10.295 -0.259 9.309 1.00 85.94 106 THR A N 1
ATOM 843 C CA . THR A 1 106 ? -11.079 -1.509 9.399 1.00 85.94 106 THR A CA 1
ATOM 844 C C . THR A 1 106 ? -11.687 -1.749 10.777 1.00 85.94 106 THR A C 1
ATOM 846 O O . THR A 1 106 ? -12.745 -2.360 10.901 1.00 85.94 106 THR A O 1
ATOM 849 N N . LYS A 1 107 ? -11.015 -1.283 11.832 1.00 90.19 107 LYS A N 1
ATOM 850 C CA . LYS A 1 107 ? -11.429 -1.476 13.227 1.00 90.19 107 LYS A CA 1
ATOM 851 C C . LYS A 1 107 ? -12.024 -0.184 13.790 1.00 90.19 107 LYS A C 1
ATOM 853 O O . LYS A 1 107 ? -11.483 0.878 13.471 1.00 90.19 107 LYS A O 1
ATOM 858 N N . PRO A 1 108 ? -13.084 -0.259 14.616 1.00 90.44 108 PRO A N 1
ATOM 859 C CA . PRO A 1 108 ? -13.670 0.912 15.263 1.00 90.44 108 PRO A CA 1
ATOM 860 C C . PRO A 1 108 ? -12.663 1.602 16.180 1.00 90.44 108 PRO A C 1
ATOM 862 O O . PRO A 1 108 ? -11.828 0.952 16.817 1.00 90.44 108 PRO A O 1
ATOM 865 N N . CYS A 1 109 ? -12.723 2.929 16.225 1.00 91.25 109 CYS A N 1
ATOM 866 C CA . CYS A 1 109 ? -11.898 3.712 17.125 1.00 91.25 109 CYS A CA 1
ATOM 867 C C . CYS A 1 109 ? -12.442 3.611 18.545 1.00 91.25 109 CYS A C 1
ATOM 869 O O . CYS A 1 109 ? -13.508 4.131 18.849 1.00 91.25 109 CYS A O 1
ATOM 871 N N . LYS A 1 110 ? -11.659 3.004 19.439 1.00 90.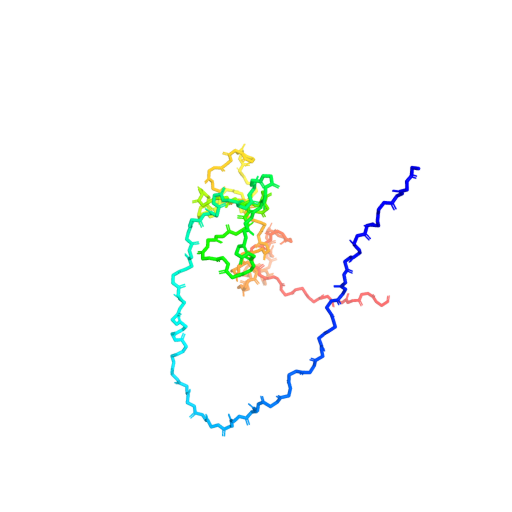75 110 LYS A N 1
ATOM 872 C CA . LYS A 1 110 ? -12.008 2.868 20.861 1.00 90.75 110 LYS A CA 1
ATOM 873 C C . LYS A 1 110 ? -12.275 4.210 21.557 1.00 90.75 110 LYS A C 1
ATOM 875 O O . LYS A 1 110 ? -13.019 4.249 22.524 1.00 90.75 110 LYS A O 1
ATOM 880 N N . TYR A 1 111 ? -11.632 5.281 21.097 1.00 91.00 111 TYR A N 1
ATOM 881 C CA . TYR A 1 111 ? -11.700 6.601 21.727 1.00 91.00 111 TYR A CA 1
ATOM 882 C C . TYR A 1 111 ? -12.778 7.503 21.120 1.00 91.00 111 TYR A C 1
ATOM 884 O O . TYR A 1 111 ? -13.042 8.571 21.655 1.00 91.00 111 TYR A O 1
ATOM 892 N N . PHE A 1 112 ? -13.392 7.110 20.002 1.00 89.62 112 PHE A N 1
ATOM 893 C CA . PHE A 1 112 ? -14.370 7.965 19.330 1.00 89.62 112 PHE A CA 1
ATOM 894 C C . PHE A 1 112 ? -15.652 8.141 20.152 1.00 89.62 112 PHE A C 1
ATOM 896 O O . PHE A 1 112 ? -16.144 9.253 20.253 1.00 89.62 112 PHE A O 1
ATOM 903 N N . GLU A 1 113 ? -16.112 7.081 20.818 1.00 85.25 113 GLU A N 1
ATOM 904 C CA . GLU A 1 113 ? -17.292 7.103 21.699 1.00 85.25 113 GLU A CA 1
ATOM 905 C C . GLU A 1 113 ? -16.970 7.562 23.137 1.00 85.25 113 GLU A C 1
ATOM 907 O O . GLU A 1 113 ? -17.829 7.572 24.012 1.00 85.25 113 GLU A O 1
ATOM 912 N N . THR A 1 114 ? -15.716 7.919 23.430 1.00 88.50 114 THR A N 1
ATOM 913 C CA . THR A 1 114 ? -15.366 8.412 24.772 1.00 88.50 114 THR A CA 1
ATOM 914 C C . THR A 1 114 ? -15.754 9.878 24.925 1.00 88.50 114 THR A C 1
ATOM 916 O O . THR A 1 114 ? -15.769 10.610 23.942 1.00 88.50 114 THR A O 1
ATOM 919 N N . GLU A 1 115 ? -16.009 10.327 26.156 1.00 85.50 115 GLU A N 1
ATOM 920 C CA . GLU A 1 115 ? -16.388 11.720 26.461 1.00 85.50 115 GLU A CA 1
ATOM 921 C C . GLU A 1 115 ? -15.341 12.745 25.973 1.00 85.50 115 GLU A C 1
ATOM 923 O O . GLU A 1 115 ? -15.675 13.868 25.611 1.00 85.50 115 GLU A O 1
ATOM 928 N N . GLU A 1 116 ? -14.069 12.335 25.886 1.00 87.50 116 GLU A N 1
ATOM 929 C CA . GLU A 1 116 ? -12.972 13.144 25.335 1.00 87.50 116 GLU A CA 1
ATOM 930 C C . GLU A 1 116 ? -12.877 13.107 23.795 1.00 87.50 116 GLU A C 1
ATOM 932 O O . GLU A 1 116 ? -12.168 13.920 23.198 1.00 87.50 116 GLU A O 1
ATOM 937 N N . GLY A 1 117 ? -13.550 12.154 23.146 1.00 88.00 117 GLY A N 1
ATOM 938 C CA . GLY A 1 117 ? -13.486 11.916 21.708 1.00 88.00 117 GLY A CA 1
ATOM 939 C C . GLY A 1 117 ? -12.112 11.461 21.193 1.00 88.00 117 GLY A C 1
ATOM 940 O O . GLY A 1 117 ? -11.106 11.352 21.904 1.00 88.00 117 GLY A O 1
ATOM 941 N N . CYS A 1 118 ? -12.041 11.168 19.891 1.00 91.38 118 CYS A N 1
ATOM 942 C CA . CYS A 1 118 ? -10.779 10.778 19.272 1.00 91.38 118 CYS A CA 1
ATOM 943 C C . CYS A 1 118 ? -9.897 11.998 18.966 1.00 91.38 118 CYS A C 1
ATOM 945 O O . CYS A 1 118 ? -10.135 12.731 18.009 1.00 91.38 118 CYS A O 1
ATOM 947 N N . ARG A 1 119 ? -8.779 12.131 19.687 1.00 90.81 119 ARG A N 1
ATOM 948 C CA . ARG A 1 119 ? -7.778 13.197 19.472 1.00 90.81 119 ARG A CA 1
ATOM 949 C C . ARG A 1 119 ? -7.080 13.158 18.103 1.00 90.81 119 ARG A C 1
ATOM 951 O O . ARG A 1 119 ? -6.401 14.112 17.739 1.00 90.81 119 ARG A O 1
ATOM 958 N N . ASN A 1 120 ? -7.224 12.065 17.349 1.00 85.38 120 ASN A N 1
ATOM 959 C CA . ASN A 1 120 ? -6.596 11.905 16.035 1.00 85.38 120 ASN A CA 1
ATOM 960 C C . ASN A 1 120 ? -7.440 12.482 14.881 1.00 85.38 120 ASN A C 1
ATOM 962 O O . ASN A 1 120 ? -6.939 12.530 13.755 1.00 85.38 120 ASN A O 1
ATOM 966 N N . GLY A 1 121 ? -8.694 12.887 15.137 1.00 84.75 121 GLY A N 1
ATOM 967 C CA . GLY A 1 121 ? -9.598 13.464 14.132 1.00 84.75 121 GLY A CA 1
ATOM 968 C C . GLY A 1 121 ? -9.728 12.605 12.868 1.00 84.75 121 GLY A C 1
ATOM 969 O O . GLY A 1 121 ? -9.690 11.375 12.934 1.00 84.75 121 GLY A O 1
ATOM 970 N N . ASP A 1 122 ? -9.792 13.248 11.703 1.00 83.19 122 ASP A N 1
ATOM 971 C CA . ASP A 1 122 ? -9.898 12.590 10.388 1.00 83.19 122 ASP A CA 1
ATOM 972 C C . ASP A 1 122 ? -8.649 11.787 10.006 1.00 83.19 122 ASP A C 1
ATOM 974 O O . ASP A 1 122 ? -8.670 10.922 9.133 1.00 83.19 122 ASP A O 1
ATOM 978 N N . LYS A 1 123 ? -7.523 12.025 10.679 1.00 80.69 123 LYS A N 1
ATOM 979 C CA . LYS A 1 123 ? -6.293 11.254 10.463 1.00 80.69 123 LYS A CA 1
ATOM 980 C C . LYS A 1 123 ? -6.272 9.970 11.288 1.00 80.69 123 LYS A C 1
ATOM 982 O O . LYS A 1 123 ? -5.275 9.243 11.270 1.00 80.69 123 LYS A O 1
ATOM 987 N N . CYS A 1 124 ? -7.351 9.664 12.010 1.00 86.88 124 CYS A N 1
ATOM 988 C CA . CYS A 1 124 ? -7.435 8.449 12.794 1.00 86.88 124 CYS A CA 1
ATOM 989 C C . CYS A 1 124 ? -7.276 7.202 11.913 1.00 86.88 124 CYS A C 1
ATOM 991 O O . CYS A 1 124 ? -7.876 7.050 10.851 1.00 86.88 124 CYS A O 1
ATOM 993 N N . ARG A 1 125 ? -6.437 6.274 12.384 1.00 84.44 125 ARG A N 1
ATOM 994 C CA . ARG A 1 125 ? -6.208 4.970 11.744 1.00 84.44 125 ARG A CA 1
ATOM 995 C C . ARG A 1 125 ? -7.407 4.025 11.878 1.00 84.44 125 ARG A C 1
ATOM 997 O O . ARG A 1 125 ? -7.472 3.012 11.180 1.00 84.44 125 ARG A O 1
ATOM 1004 N N . TYR A 1 126 ? -8.314 4.329 12.793 1.00 89.12 126 TYR A N 1
ATOM 1005 C CA . TYR A 1 126 ? -9.499 3.545 13.100 1.00 89.12 126 TYR A CA 1
ATOM 1006 C C . TYR A 1 126 ? -10.736 4.216 12.505 1.00 89.12 126 TYR A C 1
ATOM 1008 O O . TYR A 1 126 ? -10.735 5.430 12.319 1.00 89.12 126 TYR A O 1
ATOM 1016 N N . LYS A 1 127 ? -11.780 3.438 12.197 1.00 89.62 127 LYS A N 1
ATOM 1017 C CA . LYS A 1 127 ? -13.029 4.023 11.697 1.00 89.62 127 LYS A CA 1
ATOM 1018 C C . LYS A 1 127 ? -13.707 4.823 12.805 1.00 89.62 127 LYS A C 1
ATOM 1020 O O . LYS A 1 127 ? -13.808 4.348 13.941 1.00 89.62 127 LYS A O 1
ATOM 1025 N N . HIS A 1 128 ? -14.156 6.015 12.450 1.00 90.06 128 HIS A N 1
ATOM 1026 C CA . HIS A 1 128 ? -15.168 6.762 13.176 1.00 90.06 128 HIS A CA 1
ATOM 1027 C C . HIS A 1 128 ? -16.475 6.497 12.440 1.00 90.06 128 HIS A C 1
ATOM 1029 O O . HIS A 1 128 ? -16.503 6.533 11.212 1.00 90.06 128 HIS A O 1
ATOM 1035 N N . GLU A 1 129 ? -17.518 6.111 13.159 1.00 74.06 129 GLU A N 1
ATOM 1036 C CA . GLU A 1 129 ? -18.855 6.056 12.582 1.00 74.06 129 GLU A CA 1
ATOM 1037 C C . GLU A 1 129 ? -19.395 7.482 12.544 1.00 74.06 129 GLU A C 1
ATOM 1039 O O . GLU A 1 129 ? -20.045 7.963 13.461 1.00 74.06 129 GLU A O 1
ATOM 1044 N N . GLU A 1 130 ? -19.001 8.204 11.501 1.00 67.12 130 GLU A N 1
ATOM 1045 C CA . GLU A 1 130 ? -19.570 9.499 11.169 1.00 67.12 130 GLU A CA 1
ATOM 1046 C C . GLU A 1 130 ? -20.961 9.266 10.572 1.00 67.12 130 GLU A C 1
ATOM 1048 O O . GLU A 1 130 ? -21.121 8.733 9.473 1.00 67.12 130 GLU A O 1
ATOM 1053 N N . THR A 1 131 ? -21.996 9.633 11.325 1.00 56.28 131 THR A N 1
ATOM 1054 C CA . THR A 1 131 ? -23.320 9.876 10.759 1.00 56.28 131 THR A CA 1
ATOM 1055 C C . THR A 1 131 ? -23.191 11.079 9.832 1.00 56.28 131 THR A C 1
ATOM 1057 O O . THR A 1 131 ? -23.273 12.224 10.274 1.00 56.28 131 THR A O 1
ATOM 1060 N N . HIS A 1 132 ? -22.925 10.829 8.551 1.00 55.09 132 HIS A N 1
ATOM 1061 C CA . HIS A 1 132 ? -23.126 11.829 7.514 1.00 55.09 132 HIS A CA 1
ATOM 1062 C C . HIS A 1 132 ? -24.628 12.091 7.423 1.00 55.09 132 HIS A C 1
ATOM 1064 O O . HIS A 1 132 ? -25.357 11.370 6.744 1.00 55.09 132 HIS A O 1
ATOM 1070 N N . GLU A 1 133 ? -25.099 13.117 8.126 1.00 58.78 133 GLU A N 1
ATOM 1071 C CA . GLU A 1 133 ? -26.289 13.818 7.676 1.00 58.78 133 GLU A CA 1
ATOM 1072 C C . GLU A 1 133 ? -25.864 14.552 6.403 1.00 58.78 133 GLU A C 1
ATOM 1074 O O . GLU A 1 133 ? -25.170 15.571 6.434 1.00 58.78 133 GLU A O 1
ATOM 1079 N N . GLU A 1 134 ? -26.154 13.921 5.266 1.00 63.00 134 GLU A N 1
ATOM 1080 C CA . GLU A 1 134 ? -26.007 14.529 3.956 1.00 63.00 134 GLU A CA 1
ATOM 1081 C C . GLU A 1 134 ? -26.873 15.789 3.952 1.00 63.00 134 GLU A C 1
ATOM 1083 O O . GLU A 1 134 ? -28.100 15.719 4.036 1.00 63.00 134 GLU A O 1
ATOM 1088 N N . ALA A 1 135 ? -26.216 16.950 3.948 1.00 55.59 135 ALA A N 1
ATOM 1089 C CA . ALA A 1 135 ? -26.884 18.230 3.818 1.00 55.59 135 ALA A CA 1
ATOM 1090 C C . ALA A 1 135 ? -27.682 18.226 2.507 1.00 55.59 135 ALA A C 1
ATOM 1092 O O . ALA A 1 135 ? -27.115 18.079 1.420 1.00 55.59 135 ALA A O 1
ATOM 1093 N N . SER A 1 136 ? -28.999 18.320 2.681 1.00 57.62 136 SER A N 1
ATOM 1094 C CA . SER A 1 136 ? -30.023 18.440 1.647 1.00 57.62 136 SER A CA 1
ATOM 1095 C C . SER A 1 136 ? -29.849 19.665 0.753 1.00 57.62 136 SER A C 1
ATOM 1097 O O . SER A 1 136 ? -29.198 20.649 1.170 1.00 57.62 136 SER A O 1
#

Radius of gyration: 24.93 Å; chains: 1; bounding box: 46×47×75 Å

InterPro domains:
  IPR000571 Zinc finger, CCCH-type [PS50103] (36-64)
  IPR000571 Zinc finger, CCCH-type [PS50103] (71-98)
  IPR000571 Zinc finger, CCCH-type [PS50103] (103-131)
  IPR000571 Zinc finger, CCCH-type [SM00356] (36-63)
  IPR000571 Zinc finger, CCCH-type [SM00356] (71-97)
  IPR000571 Zinc finger, CCCH-type [SM00356] (103-130)
  IPR036855 Zinc finger, CCCH-type superfamily [SSF90229] (42-63)
  IPR036855 Zinc finger, CCCH-type superfamily [SSF90229] (72-96)
  IPR036855 Zinc finger, CCCH-type superfamily [SSF90229] (108-133)
  IPR041367 E3 ligase, CCCH-type zinc finger [PF18044] (41-62)
  IPR041367 E3 ligase, CCCH-type zinc finger [PF18044] (75-96)
  IPR041367 E3 ligase, CCCH-type zinc finger [PF18044] (107-128)
  IPR045877 RNA-binding protein ZFP36-like [PTHR12547] (68-134)

Sequence (136 aa):
MSSAPRRTNARHQTSGFNTAHCNTCACVQNVVNRRPQPTAVCKYFQTENGCRNGDSCRFKHDLPQDTDSGNYRTKPCKYFQRGECRNGDECTYRHDPPESNPQYRTKPCKYFETEEGCRNGDKCRYKHEETHEEAS

Organism: NCBI:txid1070528